Protein AF-A0A290WYE2-F1 (afdb_monomer_lite)

Radius of gyration: 13.01 Å; chains: 1; bounding box: 29×30×34 Å

Sequence (103 aa):
MFPRILYVNEERSLEMNWFGLGALQMRNRQGGLRRAHPIQRALFLRVIQVFESAGQPVHPSNPRCSVLMKDFAELLEQPISSLTWQTMLAADHTEVGRSYAQE

pLDDT: mean 83.39, std 8.99, range [45.66, 91.12]

Organism: NCBI:txid368607

Structure (mmCIF, N/CA/C/O backbone):
data_AF-A0A290WYE2-F1
#
_entry.id   AF-A0A290WYE2-F1
#
loop_
_atom_site.group_PDB
_atom_site.id
_atom_site.type_symbol
_atom_site.label_atom_id
_atom_site.label_alt_id
_atom_site.label_comp_id
_atom_site.label_asym_id
_atom_site.label_entity_id
_atom_site.label_seq_id
_atom_site.pdbx_PDB_ins_code
_atom_site.Cartn_x
_atom_site.Cartn_y
_atom_site.Cartn_z
_atom_site.occupancy
_atom_site.B_iso_or_equiv
_atom_site.auth_seq_id
_atom_site.auth_comp_id
_atom_site.auth_asym_id
_atom_site.auth_atom_id
_atom_site.pdbx_PDB_model_num
ATOM 1 N N . MET A 1 1 ? -6.603 6.769 -21.686 1.00 51.56 1 MET A N 1
ATOM 2 C CA . MET A 1 1 ? -7.051 6.810 -20.276 1.00 51.56 1 MET A CA 1
ATOM 3 C C . MET A 1 1 ? -5.802 6.838 -19.406 1.00 51.56 1 MET A C 1
ATOM 5 O O . MET A 1 1 ? -4.948 5.985 -19.611 1.00 51.56 1 MET A O 1
ATOM 9 N N . PHE A 1 2 ? -5.630 7.864 -18.570 1.00 56.75 2 PHE A N 1
ATOM 10 C CA . PHE A 1 2 ? -4.375 8.138 -17.852 1.00 56.75 2 PHE A CA 1
ATOM 11 C C . PHE A 1 2 ? -4.323 7.407 -16.496 1.00 56.75 2 PHE A C 1
ATOM 13 O O . PHE A 1 2 ? -5.376 7.228 -15.877 1.00 56.75 2 PHE A O 1
ATOM 20 N N . PRO A 1 3 ? -3.141 6.965 -16.026 1.00 66.75 3 PRO A N 1
ATOM 21 C CA . PRO A 1 3 ? -2.997 6.403 -14.686 1.00 66.75 3 PRO A CA 1
ATOM 22 C C . PRO A 1 3 ? -3.344 7.457 -13.628 1.00 66.75 3 PRO A C 1
ATOM 24 O O . PRO A 1 3 ? -2.957 8.620 -13.752 1.00 66.75 3 PRO A O 1
ATOM 27 N N . ARG A 1 4 ? -4.068 7.058 -12.574 1.00 76.31 4 ARG A N 1
ATOM 28 C CA . A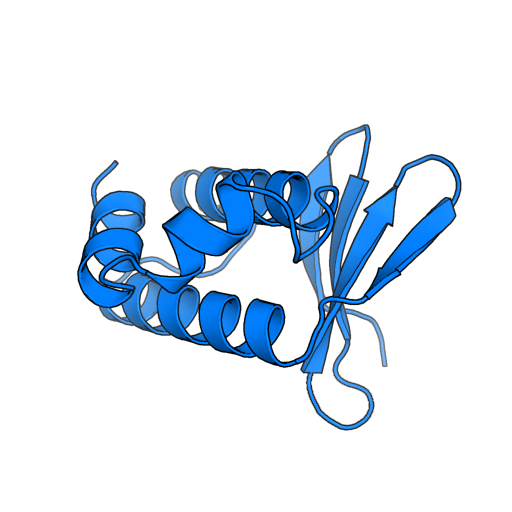RG A 1 4 ? -4.290 7.933 -11.418 1.00 76.31 4 ARG A CA 1
ATOM 29 C C . ARG A 1 4 ? -3.028 7.897 -10.566 1.00 76.31 4 ARG A C 1
ATOM 31 O O . ARG A 1 4 ? -2.693 6.849 -10.016 1.00 76.31 4 ARG A O 1
ATOM 38 N N . ILE A 1 5 ? -2.341 9.029 -10.474 1.00 76.75 5 ILE A N 1
ATOM 39 C CA . ILE A 1 5 ? -1.198 9.194 -9.577 1.00 76.75 5 ILE A CA 1
ATOM 40 C C . ILE A 1 5 ? -1.752 9.270 -8.153 1.00 76.75 5 ILE A C 1
ATOM 42 O O . ILE A 1 5 ? -2.549 10.153 -7.836 1.00 76.75 5 ILE A O 1
ATOM 46 N N . LEU A 1 6 ? -1.375 8.300 -7.325 1.00 79.38 6 LEU A N 1
ATOM 47 C CA . LEU A 1 6 ? -1.735 8.249 -5.909 1.00 79.38 6 LEU A CA 1
ATOM 48 C C . LEU A 1 6 ? -0.695 8.972 -5.054 1.00 79.38 6 LEU A C 1
ATOM 50 O O . LEU A 1 6 ? -1.036 9.566 -4.037 1.00 79.38 6 LEU A O 1
ATOM 54 N N . TYR A 1 7 ? 0.560 8.944 -5.499 1.00 79.69 7 TYR A N 1
ATOM 55 C CA . TYR A 1 7 ? 1.682 9.614 -4.861 1.00 79.69 7 TYR A CA 1
ATOM 56 C C . TYR A 1 7 ? 2.768 9.908 -5.883 1.00 79.69 7 TYR A C 1
ATOM 58 O O . TYR A 1 7 ? 2.978 9.128 -6.811 1.00 79.69 7 TYR A O 1
ATOM 66 N N . VAL A 1 8 ? 3.459 11.026 -5.707 1.00 80.50 8 VAL A N 1
ATOM 67 C CA . VAL A 1 8 ? 4.654 11.366 -6.470 1.00 80.50 8 VAL A CA 1
ATOM 68 C C . VAL A 1 8 ? 5.597 12.160 -5.580 1.00 80.50 8 VAL A C 1
ATOM 70 O O . VAL A 1 8 ? 5.168 13.055 -4.854 1.00 80.50 8 VAL A O 1
ATOM 73 N N . ASN A 1 9 ? 6.877 11.823 -5.636 1.00 79.94 9 ASN A N 1
ATOM 74 C CA . ASN A 1 9 ? 7.956 12.620 -5.074 1.00 79.94 9 ASN A CA 1
ATOM 75 C C . ASN A 1 9 ? 9.082 12.758 -6.115 1.00 79.94 9 ASN A C 1
ATOM 77 O O . ASN A 1 9 ? 8.929 12.368 -7.273 1.00 79.94 9 ASN A O 1
ATOM 81 N N . GLU A 1 10 ? 10.221 13.313 -5.708 1.00 77.81 10 GLU A N 1
ATOM 82 C CA . GLU A 1 10 ? 11.369 13.525 -6.598 1.00 77.81 10 GLU A CA 1
ATOM 83 C C . GLU A 1 10 ? 12.027 12.226 -7.103 1.00 77.81 10 GLU A C 1
ATOM 85 O O . GLU A 1 10 ? 12.846 12.272 -8.024 1.00 77.81 10 GLU A O 1
ATOM 90 N N . GLU A 1 11 ? 11.683 11.078 -6.517 1.00 80.88 11 GLU A N 1
ATOM 91 C CA . GLU A 1 11 ? 12.317 9.779 -6.755 1.00 80.88 11 GLU A CA 1
ATOM 92 C C . GLU A 1 11 ? 11.387 8.760 -7.425 1.00 80.88 11 GLU A C 1
ATOM 94 O O . GLU A 1 11 ? 11.869 7.883 -8.145 1.00 80.88 11 GLU A O 1
ATOM 99 N N . ARG A 1 12 ? 10.070 8.842 -7.205 1.00 84.56 12 ARG A N 1
ATOM 100 C CA . ARG A 1 12 ? 9.093 7.839 -7.647 1.00 84.56 12 ARG A CA 1
ATOM 101 C C . ARG A 1 12 ? 7.661 8.361 -7.706 1.00 84.56 12 ARG A C 1
ATOM 103 O O . ARG A 1 12 ? 7.292 9.315 -7.025 1.00 84.56 12 ARG A O 1
ATOM 110 N N . SER A 1 13 ? 6.829 7.663 -8.471 1.00 83.94 13 SER A N 1
ATOM 111 C CA . SER A 1 13 ? 5.374 7.777 -8.468 1.00 83.94 13 SER A CA 1
ATOM 112 C C . SER A 1 13 ? 4.724 6.432 -8.142 1.00 83.94 13 SER A C 1
ATOM 114 O O . SER A 1 13 ? 5.122 5.388 -8.660 1.00 83.94 13 SER A O 1
ATOM 116 N N . LEU A 1 14 ? 3.700 6.457 -7.289 1.00 85.88 14 LEU A N 1
ATOM 117 C CA . LEU A 1 14 ? 2.758 5.358 -7.116 1.00 85.88 14 LEU A CA 1
ATOM 118 C C . LEU A 1 14 ? 1.531 5.645 -7.973 1.00 85.88 14 LEU A C 1
ATOM 120 O O . LEU A 1 14 ? 0.876 6.681 -7.837 1.00 85.88 14 LEU A O 1
ATOM 124 N N . GLU A 1 15 ? 1.211 4.717 -8.857 1.00 87.19 15 GLU A N 1
ATOM 125 C CA . GLU A 1 15 ? 0.175 4.870 -9.863 1.00 87.19 15 GLU A CA 1
ATOM 126 C C . GLU A 1 15 ? -0.811 3.709 -9.781 1.00 87.19 15 GLU A C 1
ATOM 128 O O . GLU A 1 15 ? -0.437 2.547 -9.604 1.00 87.19 15 GLU A O 1
ATOM 133 N N . MET A 1 16 ? -2.087 4.019 -9.986 1.00 83.19 16 MET A N 1
ATOM 134 C CA . MET A 1 16 ? -3.119 3.019 -10.213 1.00 83.19 16 MET A CA 1
ATOM 135 C C . MET A 1 16 ? -3.666 3.181 -11.630 1.00 83.19 16 MET A C 1
ATOM 137 O O . MET A 1 16 ? -4.314 4.177 -11.966 1.00 83.19 16 MET A O 1
ATOM 141 N N . ASN A 1 17 ? -3.364 2.207 -12.487 1.00 72.75 17 ASN A N 1
ATOM 142 C CA . ASN A 1 17 ? -3.784 2.209 -13.884 1.00 72.75 17 ASN A CA 1
ATOM 143 C C . ASN A 1 17 ? -5.119 1.473 -14.057 1.00 72.75 17 ASN A C 1
ATOM 145 O O . ASN A 1 17 ? -5.226 0.287 -13.752 1.00 72.75 17 ASN A O 1
ATOM 149 N N . TRP A 1 18 ? -6.120 2.162 -14.602 1.00 62.44 18 TRP A N 1
ATOM 150 C CA . TRP A 1 18 ? -7.478 1.648 -14.798 1.00 62.44 18 TRP A CA 1
ATOM 151 C C . TRP A 1 18 ? -7.654 0.725 -16.013 1.00 62.44 18 TRP A C 1
ATOM 153 O O . TRP A 1 18 ? -8.727 0.148 -16.167 1.00 62.44 18 TRP A O 1
ATOM 163 N N . PHE A 1 19 ? -6.636 0.518 -16.858 1.00 51.72 19 PHE A N 1
ATOM 164 C CA . PHE A 1 19 ? -6.746 -0.469 -17.938 1.00 51.72 19 PHE A CA 1
ATOM 165 C C . PHE A 1 19 ? -6.896 -1.893 -17.376 1.00 51.72 19 PHE A C 1
ATOM 167 O O . PHE A 1 19 ? -6.013 -2.431 -16.703 1.00 51.72 19 PHE A O 1
ATOM 174 N N . GLY A 1 20 ? -8.048 -2.501 -17.655 1.00 45.66 20 GLY A N 1
ATOM 175 C CA . GLY A 1 20 ? -8.375 -3.891 -17.353 1.00 45.66 20 GLY A CA 1
ATOM 176 C C . GLY A 1 20 ? -8.952 -4.101 -15.958 1.00 45.66 20 GLY A C 1
ATOM 177 O O . GLY A 1 20 ? -10.059 -4.611 -15.856 1.00 45.66 20 GLY A O 1
ATOM 178 N N . LEU A 1 21 ? -8.229 -3.722 -14.895 1.00 53.53 21 LEU A N 1
ATOM 179 C CA . LEU A 1 21 ? -8.628 -4.049 -13.515 1.00 53.53 21 LEU A CA 1
ATOM 180 C C . LEU A 1 21 ? -8.086 -3.112 -12.415 1.00 53.53 21 LEU A C 1
ATOM 182 O O . LEU A 1 21 ? -8.360 -3.402 -11.261 1.00 53.53 21 LEU A O 1
ATOM 186 N N . GLY A 1 22 ? -7.328 -2.038 -12.682 1.00 66.12 22 GLY A N 1
ATOM 187 C CA . GLY A 1 22 ? -6.748 -1.200 -11.607 1.00 66.12 22 GLY A CA 1
ATOM 188 C C . GLY A 1 22 ? -5.368 -1.683 -11.135 1.00 66.12 22 GLY A C 1
ATOM 189 O O . GLY A 1 22 ? -5.191 -2.015 -9.964 1.00 66.12 22 GLY A O 1
ATOM 190 N N . ALA A 1 23 ? -4.395 -1.803 -12.044 1.00 78.88 23 ALA A N 1
ATOM 191 C CA . ALA A 1 23 ? -3.047 -2.263 -11.714 1.00 78.88 23 ALA A CA 1
ATOM 192 C C . ALA A 1 23 ? -2.303 -1.226 -10.856 1.00 78.88 23 ALA A C 1
ATOM 194 O O . ALA A 1 23 ? -2.075 -0.105 -11.310 1.00 78.88 23 ALA A O 1
ATOM 195 N N . LEU A 1 24 ? -1.913 -1.622 -9.641 1.00 86.62 24 LEU A N 1
ATOM 196 C CA . LEU A 1 24 ? -1.018 -0.847 -8.784 1.00 86.62 24 LEU A CA 1
ATOM 197 C C . LEU A 1 24 ? 0.417 -1.015 -9.286 1.00 86.62 24 LEU A C 1
ATOM 199 O O . LEU A 1 24 ? 0.889 -2.143 -9.470 1.00 86.62 24 LEU A O 1
ATOM 203 N N . GLN A 1 25 ? 1.097 0.094 -9.531 1.00 88.19 25 GLN A N 1
ATOM 204 C CA . GLN A 1 25 ? 2.463 0.104 -10.031 1.00 88.19 25 GLN A CA 1
ATOM 205 C C . GLN A 1 25 ? 3.240 1.270 -9.429 1.00 88.19 25 GLN A C 1
ATOM 207 O O . GLN A 1 25 ? 2.687 2.337 -9.184 1.00 88.19 25 GLN A O 1
ATOM 212 N N . MET A 1 26 ? 4.530 1.059 -9.217 1.00 89.19 26 MET A N 1
ATOM 213 C CA . MET A 1 26 ? 5.472 2.102 -8.846 1.00 89.19 26 MET A CA 1
ATOM 214 C C . MET A 1 26 ? 6.396 2.359 -10.036 1.00 89.19 26 MET A C 1
ATOM 216 O O . MET A 1 26 ? 6.878 1.415 -10.669 1.00 89.19 26 MET A O 1
ATOM 220 N N . ARG A 1 27 ? 6.616 3.629 -10.362 1.00 87.75 27 ARG A N 1
ATOM 221 C CA . ARG A 1 27 ? 7.592 4.066 -11.359 1.00 87.75 27 ARG A CA 1
ATOM 222 C C . ARG A 1 27 ? 8.659 4.888 -10.655 1.00 87.75 27 ARG A C 1
ATOM 224 O O . ARG A 1 27 ? 8.331 5.854 -9.980 1.00 87.75 27 ARG A O 1
ATOM 231 N N . ASN A 1 28 ? 9.924 4.533 -10.829 1.00 86.38 28 ASN A N 1
ATOM 232 C CA . ASN A 1 28 ? 11.031 5.319 -10.290 1.00 86.38 28 ASN A CA 1
ATOM 233 C C . ASN A 1 28 ? 11.469 6.422 -11.277 1.00 86.38 28 ASN A C 1
ATOM 235 O O . ASN A 1 28 ? 11.119 6.407 -12.461 1.00 86.38 28 ASN A O 1
ATOM 239 N N . ARG A 1 29 ? 12.283 7.369 -10.804 1.00 81.81 29 ARG A N 1
ATOM 240 C CA . ARG A 1 29 ? 12.825 8.494 -11.588 1.00 81.81 29 ARG A CA 1
ATOM 241 C C . ARG A 1 29 ? 13.673 8.042 -12.780 1.00 81.81 29 ARG A C 1
ATOM 243 O O . ARG A 1 29 ? 13.769 8.754 -13.772 1.00 81.81 29 ARG A O 1
ATOM 250 N N . GLN A 1 30 ? 14.263 6.851 -12.700 1.00 83.56 30 GLN A N 1
ATOM 251 C CA . GLN A 1 30 ? 15.056 6.246 -13.774 1.00 83.56 30 GLN A CA 1
ATOM 252 C C . GLN A 1 30 ? 14.181 5.587 -14.861 1.00 83.56 30 GLN A C 1
ATOM 254 O O . GLN A 1 30 ? 14.706 5.018 -15.813 1.00 83.56 30 GLN A O 1
ATOM 259 N N . GLY A 1 31 ? 12.849 5.649 -14.736 1.00 78.50 31 GLY A N 1
ATOM 260 C CA . GLY A 1 31 ? 11.904 5.056 -15.685 1.00 78.50 31 GLY A CA 1
ATOM 261 C C . GLY A 1 31 ? 11.635 3.564 -15.464 1.00 78.50 31 GLY A C 1
ATOM 262 O O . GLY A 1 31 ? 10.848 2.973 -16.203 1.00 78.50 31 GLY A O 1
ATOM 263 N N . GLY A 1 32 ? 12.234 2.961 -14.437 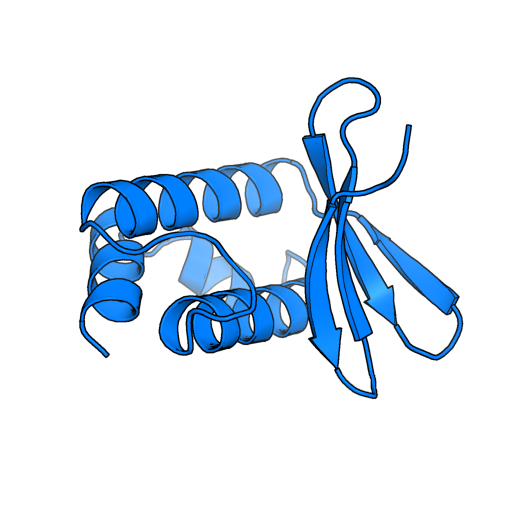1.00 84.69 32 GLY A N 1
ATOM 264 C CA . GLY A 1 32 ? 11.953 1.601 -14.000 1.00 84.69 32 GLY A CA 1
ATOM 265 C C . GLY A 1 32 ? 10.516 1.476 -13.506 1.00 84.69 32 GLY A C 1
ATOM 266 O O . GLY A 1 32 ? 10.082 2.223 -12.629 1.00 84.69 32 GLY A O 1
ATOM 267 N N . LEU A 1 33 ? 9.780 0.526 -14.080 1.00 86.00 33 LEU A N 1
ATOM 268 C CA . LEU A 1 33 ? 8.391 0.249 -13.738 1.00 86.00 33 LEU A CA 1
ATOM 269 C C . LEU A 1 33 ? 8.3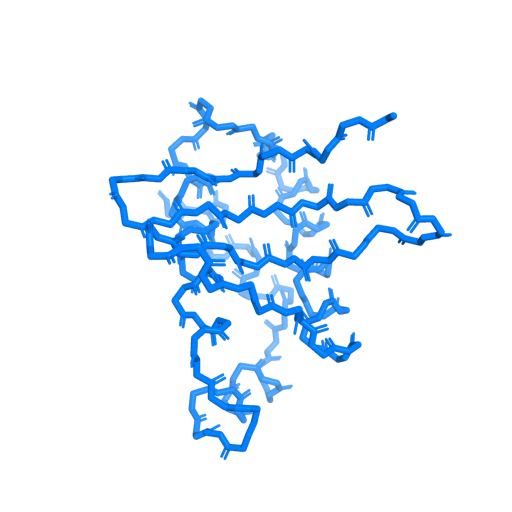03 -1.068 -12.976 1.00 86.00 33 LEU A C 1
ATOM 271 O O . LEU A 1 33 ? 8.710 -2.116 -13.479 1.00 86.00 33 LEU A O 1
ATOM 275 N N . ARG A 1 34 ? 7.704 -1.026 -11.790 1.00 86.69 34 ARG A N 1
ATOM 276 C CA . ARG A 1 34 ? 7.423 -2.210 -10.991 1.00 86.69 34 ARG A CA 1
ATOM 277 C C . ARG A 1 34 ? 5.936 -2.350 -10.755 1.00 86.69 34 ARG A C 1
ATOM 279 O O . ARG A 1 34 ? 5.306 -1.528 -10.096 1.00 86.69 34 ARG A O 1
ATOM 286 N N . ARG A 1 35 ? 5.375 -3.430 -11.282 1.00 87.38 35 ARG A N 1
ATOM 287 C CA . ARG A 1 35 ? 3.976 -3.780 -11.065 1.00 87.38 35 ARG A CA 1
ATOM 288 C C . ARG A 1 35 ? 3.838 -4.553 -9.759 1.00 87.38 35 ARG A C 1
ATOM 290 O O . ARG A 1 35 ? 4.605 -5.482 -9.514 1.00 87.38 35 ARG A O 1
ATOM 297 N N . ALA A 1 36 ? 2.846 -4.193 -8.953 1.00 87.56 36 ALA A N 1
ATOM 298 C CA . ALA A 1 36 ? 2.509 -4.948 -7.757 1.00 87.56 36 ALA A CA 1
ATOM 299 C C . ALA A 1 36 ? 2.046 -6.363 -8.130 1.00 87.56 36 ALA A C 1
ATOM 301 O O . ALA A 1 36 ? 1.249 -6.553 -9.058 1.00 87.56 36 ALA A O 1
ATOM 302 N N . HIS A 1 37 ? 2.508 -7.355 -7.373 1.00 87.94 37 HIS A N 1
ATOM 303 C CA . HIS A 1 37 ? 1.962 -8.706 -7.417 1.00 87.94 37 HIS A CA 1
ATOM 304 C C . HIS A 1 37 ? 0.470 -8.681 -7.018 1.00 87.94 37 HIS A C 1
ATOM 306 O O . HIS A 1 37 ? 0.086 -7.846 -6.192 1.00 87.94 37 HIS A O 1
ATOM 312 N N . PRO A 1 38 ? -0.391 -9.589 -7.526 1.00 87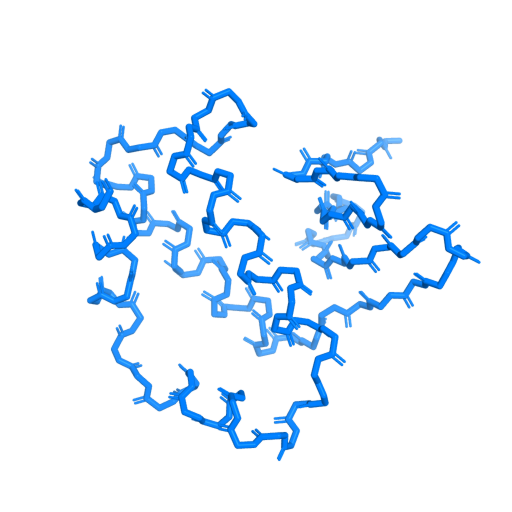.44 38 PRO A N 1
ATOM 313 C CA . PRO A 1 38 ? -1.815 -9.608 -7.177 1.00 87.44 38 PRO A CA 1
ATOM 314 C C . PRO A 1 38 ? -2.103 -9.560 -5.670 1.00 87.44 38 PRO A C 1
ATOM 316 O O . PRO A 1 38 ? -2.987 -8.825 -5.241 1.00 87.44 38 PRO A O 1
ATOM 319 N N . ILE A 1 39 ? -1.310 -10.275 -4.867 1.00 86.94 39 ILE A N 1
ATOM 320 C CA . ILE A 1 39 ? -1.438 -10.284 -3.400 1.00 86.94 39 ILE A CA 1
ATOM 321 C C . ILE A 1 39 ? -1.099 -8.908 -2.795 1.00 86.94 39 ILE A C 1
ATOM 323 O O . ILE A 1 39 ? -1.856 -8.399 -1.975 1.00 86.94 39 ILE A O 1
ATOM 327 N N . GLN A 1 40 ? -0.011 -8.268 -3.237 1.00 87.69 40 GLN A N 1
ATOM 328 C CA . GLN A 1 40 ? 0.391 -6.933 -2.764 1.00 87.69 40 GLN A CA 1
ATOM 329 C C . GLN A 1 40 ? -0.680 -5.887 -3.094 1.00 87.69 40 GLN A C 1
ATOM 331 O O . GLN A 1 40 ? -1.010 -5.032 -2.277 1.00 87.69 40 GLN A O 1
ATOM 336 N N . ARG A 1 41 ? -1.273 -5.994 -4.288 1.00 87.56 41 ARG A N 1
ATOM 337 C CA . ARG A 1 41 ? -2.388 -5.147 -4.713 1.00 87.56 41 ARG A CA 1
ATOM 338 C C . ARG A 1 41 ? -3.634 -5.362 -3.849 1.00 87.56 41 ARG A C 1
ATOM 340 O O . ARG A 1 41 ? -4.268 -4.385 -3.470 1.00 87.56 41 ARG A O 1
ATOM 347 N N . ALA A 1 42 ? -4.007 -6.611 -3.572 1.00 87.25 42 ALA A N 1
ATOM 348 C CA . ALA A 1 42 ? -5.174 -6.916 -2.744 1.00 87.25 42 ALA A CA 1
ATOM 349 C C . ALA A 1 42 ? -5.020 -6.336 -1.331 1.00 87.25 42 ALA A C 1
ATOM 351 O O . ALA A 1 42 ? -5.948 -5.708 -0.824 1.00 87.25 42 ALA A O 1
ATOM 352 N N . LEU A 1 43 ? -3.824 -6.470 -0.750 1.00 88.69 43 LEU A N 1
ATOM 353 C CA . LEU A 1 43 ? -3.492 -5.874 0.540 1.00 88.69 43 LEU A CA 1
ATOM 354 C C . LEU A 1 43 ? -3.613 -4.347 0.497 1.00 88.69 43 LEU A C 1
ATOM 356 O O . LEU A 1 43 ? -4.299 -3.765 1.332 1.00 88.69 43 LEU A O 1
ATOM 360 N N . PHE A 1 44 ? -3.015 -3.701 -0.507 1.00 89.19 44 PHE A N 1
ATOM 361 C CA . PHE A 1 44 ? -3.118 -2.252 -0.687 1.00 89.19 44 PHE A CA 1
ATOM 362 C C . PHE A 1 44 ? -4.574 -1.775 -0.738 1.00 89.19 44 PHE A C 1
ATOM 364 O O . PHE A 1 44 ? -4.959 -0.876 0.004 1.00 89.19 44 PHE A O 1
ATOM 371 N N . LEU A 1 45 ? -5.405 -2.411 -1.570 1.00 88.25 45 LEU A N 1
ATOM 372 C CA . LEU A 1 45 ? -6.820 -2.054 -1.696 1.00 88.25 45 LEU A CA 1
ATOM 373 C C . LEU A 1 45 ? -7.579 -2.240 -0.379 1.00 88.25 45 LEU A C 1
ATOM 375 O O . LEU A 1 45 ? -8.451 -1.434 -0.066 1.00 88.25 45 LEU A O 1
ATOM 379 N N . ARG A 1 46 ? -7.237 -3.268 0.406 1.00 89.81 46 ARG A N 1
ATOM 380 C CA . ARG A 1 46 ? -7.852 -3.505 1.714 1.00 89.81 46 ARG A CA 1
ATOM 381 C C . ARG A 1 46 ? -7.509 -2.401 2.709 1.00 89.81 46 ARG A C 1
ATOM 383 O O . ARG A 1 46 ? -8.414 -1.879 3.355 1.00 89.81 46 ARG A O 1
ATOM 390 N N . VAL A 1 47 ? -6.232 -2.037 2.811 1.00 90.19 47 VAL A N 1
ATOM 391 C CA . VAL A 1 47 ? -5.781 -0.967 3.713 1.00 90.19 47 VAL A CA 1
ATOM 392 C C . VAL A 1 47 ? -6.407 0.371 3.305 1.00 90.19 47 VAL A C 1
ATOM 394 O O . VAL A 1 47 ? -6.942 1.080 4.154 1.00 90.19 47 VAL A O 1
ATOM 397 N N . ILE A 1 48 ? -6.439 0.672 2.003 1.00 89.69 48 ILE A N 1
ATOM 398 C CA . ILE A 1 48 ? -7.080 1.872 1.447 1.00 89.69 48 ILE A CA 1
ATOM 399 C C . ILE A 1 48 ? -8.571 1.930 1.772 1.00 89.69 48 ILE A C 1
ATOM 401 O O . ILE A 1 48 ? -9.060 2.965 2.211 1.00 89.69 48 ILE A O 1
ATOM 405 N N . GLN A 1 49 ? -9.291 0.820 1.604 1.00 88.50 49 GLN A N 1
ATOM 406 C CA . GLN A 1 49 ? -10.717 0.760 1.910 1.00 88.50 49 GLN A CA 1
ATOM 407 C C . GLN A 1 49 ? -10.987 1.084 3.385 1.00 88.50 49 GLN A C 1
ATOM 409 O O . GLN A 1 49 ? -11.940 1.794 3.703 1.00 88.50 49 GLN A O 1
ATOM 414 N N . VAL A 1 50 ? -10.150 0.571 4.292 1.00 91.12 50 VAL A N 1
ATOM 415 C CA . VAL A 1 50 ? -10.268 0.854 5.727 1.00 91.12 50 VAL A CA 1
ATOM 416 C C . VAL A 1 50 ? -9.951 2.323 6.014 1.00 91.12 50 VAL A C 1
ATOM 418 O O . VAL A 1 50 ? -10.720 2.977 6.716 1.00 91.12 50 VAL A O 1
ATOM 421 N N . PHE A 1 51 ? -8.886 2.857 5.420 1.00 89.38 51 PHE A N 1
ATOM 422 C CA . PHE A 1 51 ? -8.509 4.266 5.520 1.00 89.38 51 PHE A CA 1
ATOM 423 C C . PHE A 1 51 ? -9.641 5.206 5.060 1.00 89.38 51 PHE A C 1
ATOM 425 O O . PHE A 1 51 ? -10.033 6.111 5.797 1.00 89.38 51 PHE A O 1
ATOM 432 N N . GLU A 1 52 ? -10.254 4.938 3.901 1.00 89.06 52 GLU A N 1
ATOM 433 C CA . GLU A 1 52 ? -11.413 5.696 3.404 1.00 89.06 52 GLU A CA 1
ATOM 434 C C . GLU A 1 52 ? -12.632 5.559 4.321 1.00 89.06 52 GLU A C 1
ATOM 436 O O . GLU A 1 52 ? -13.303 6.550 4.612 1.00 89.06 52 GLU A O 1
ATOM 441 N N . SER A 1 53 ? -12.901 4.352 4.834 1.00 89.62 53 SER A N 1
ATOM 442 C CA . SER A 1 53 ? -14.015 4.115 5.764 1.00 89.62 53 SER A CA 1
ATOM 443 C C . SER A 1 53 ? -13.859 4.850 7.100 1.00 89.62 53 SER A C 1
ATOM 445 O O . SER A 1 53 ? -14.856 5.155 7.750 1.00 89.62 53 SER A O 1
ATOM 447 N N . ALA A 1 54 ? -12.624 5.186 7.483 1.00 90.06 54 ALA A N 1
ATOM 448 C CA . ALA A 1 54 ? -12.317 6.021 8.640 1.00 90.06 54 ALA A CA 1
ATOM 449 C C . ALA A 1 54 ? -12.490 7.532 8.360 1.00 90.06 54 ALA A C 1
ATOM 451 O O . ALA A 1 54 ? -12.129 8.361 9.194 1.00 90.06 54 ALA A O 1
ATOM 452 N N . GLY A 1 55 ? -13.034 7.904 7.194 1.00 88.81 55 GLY A N 1
ATOM 453 C CA . GLY A 1 55 ? -13.306 9.287 6.801 1.00 88.81 55 GLY A CA 1
ATOM 454 C C . GLY A 1 55 ? -12.104 10.021 6.205 1.00 88.81 55 GLY A C 1
ATOM 455 O O . GLY A 1 55 ? -12.175 11.233 6.005 1.00 88.81 55 GLY A O 1
ATOM 456 N N . GLN A 1 56 ? -11.005 9.319 5.915 1.00 89.50 56 GLN A N 1
ATOM 457 C CA . GLN A 1 56 ? -9.812 9.921 5.331 1.00 89.50 56 GLN A CA 1
ATOM 458 C C . GLN A 1 56 ? -9.855 9.839 3.799 1.00 89.50 56 GLN A C 1
ATOM 460 O O . GLN A 1 56 ? -9.819 8.742 3.240 1.00 89.50 56 GLN A O 1
ATOM 465 N N . PRO A 1 57 ? -9.906 10.970 3.073 1.00 85.38 57 PRO A N 1
ATOM 466 C CA . PRO A 1 57 ? -9.960 10.937 1.619 1.00 85.38 57 PRO A CA 1
ATOM 467 C C . PRO A 1 57 ? -8.627 10.462 1.031 1.00 85.38 57 PRO A C 1
ATOM 469 O O . PRO A 1 57 ? -7.559 10.951 1.416 1.00 85.38 57 PRO A O 1
ATOM 472 N N . VAL A 1 58 ? -8.692 9.564 0.044 1.00 81.69 58 VAL A N 1
ATOM 473 C CA . VAL A 1 58 ? -7.529 9.138 -0.748 1.00 81.69 58 VAL A CA 1
ATOM 474 C C . VAL A 1 58 ? -7.232 10.194 -1.806 1.00 81.69 58 VAL A C 1
ATOM 476 O O . VAL A 1 58 ? -7.692 10.144 -2.955 1.00 81.69 58 VAL A O 1
ATOM 479 N N . HIS A 1 59 ? -6.486 11.207 -1.383 1.00 80.06 59 HIS A N 1
ATOM 480 C CA . HIS A 1 59 ? -6.106 12.336 -2.214 1.00 80.06 59 HIS A CA 1
ATOM 481 C C . HIS A 1 59 ? -4.689 12.813 -1.859 1.00 80.06 59 HIS A C 1
ATOM 483 O O . HIS A 1 59 ? -4.361 12.850 -0.673 1.00 80.06 59 HIS A O 1
ATOM 489 N N . PRO A 1 60 ? -3.867 13.245 -2.836 1.00 73.50 60 PRO A N 1
ATOM 490 C CA . PRO A 1 60 ? -2.510 13.734 -2.568 1.00 73.50 60 PRO A CA 1
ATOM 491 C C . PRO A 1 60 ? -2.437 14.905 -1.578 1.00 73.50 60 PRO A C 1
ATOM 493 O O . PRO A 1 60 ? -1.435 15.079 -0.899 1.00 73.50 60 PRO A O 1
ATOM 496 N N . SER A 1 61 ? -3.501 15.708 -1.466 1.00 81.44 61 SER A N 1
ATOM 497 C CA . SER A 1 61 ? -3.566 16.808 -0.491 1.00 81.44 61 SER A CA 1
ATOM 498 C C . SER A 1 61 ? -3.811 16.351 0.950 1.00 81.44 61 SER A C 1
ATOM 500 O O . SER A 1 61 ? -3.712 17.169 1.859 1.00 81.44 61 SER A O 1
ATOM 502 N N . ASN A 1 62 ? -4.180 15.085 1.174 1.00 84.25 62 ASN A N 1
ATOM 503 C CA . ASN A 1 62 ? -4.307 14.532 2.514 1.00 84.25 62 ASN A CA 1
ATOM 504 C C . ASN A 1 62 ? -2.907 14.094 2.995 1.00 84.25 62 ASN A C 1
ATOM 506 O O . ASN A 1 62 ? -2.334 13.164 2.412 1.00 84.25 62 ASN A O 1
ATOM 510 N N . PRO A 1 63 ? -2.342 14.721 4.044 1.00 85.81 63 PRO A N 1
ATOM 511 C CA . PRO A 1 63 ? -1.006 14.381 4.532 1.00 85.81 63 PRO A CA 1
ATOM 512 C C . PRO A 1 63 ? -0.916 12.923 4.999 1.00 85.81 63 PRO A C 1
ATOM 514 O O . PRO A 1 63 ? 0.079 12.259 4.721 1.00 85.81 63 PRO A O 1
ATOM 517 N N . ARG A 1 64 ? -1.987 12.382 5.593 1.00 87.56 64 ARG A N 1
ATOM 518 C CA . ARG A 1 64 ? -2.058 10.976 6.027 1.00 87.56 64 ARG A CA 1
ATOM 519 C C . ARG A 1 64 ? -2.034 10.018 4.848 1.00 87.56 64 ARG A C 1
ATOM 521 O O . ARG A 1 64 ? -1.307 9.029 4.841 1.00 87.56 64 ARG A O 1
ATOM 528 N N . CYS A 1 65 ? -2.772 10.367 3.795 1.00 85.81 65 CYS A N 1
ATOM 529 C CA . CYS A 1 65 ? -2.738 9.619 2.544 1.00 85.81 65 CYS A CA 1
ATOM 530 C C . CYS A 1 65 ? -1.330 9.651 1.935 1.00 85.81 65 CYS A C 1
ATOM 532 O O . CYS A 1 65 ? -0.883 8.650 1.391 1.00 85.81 65 CYS A O 1
ATOM 534 N N . SER A 1 66 ? -0.607 10.767 2.036 1.00 85.12 66 SER A N 1
ATOM 535 C CA . SER A 1 66 ? 0.760 10.859 1.512 1.00 85.12 66 SER A CA 1
ATOM 536 C C . SER A 1 66 ? 1.735 9.932 2.243 1.00 85.12 66 SER A C 1
ATOM 538 O O . SER A 1 66 ? 2.561 9.306 1.581 1.00 85.12 66 SER A O 1
ATOM 540 N N . VAL A 1 67 ? 1.615 9.798 3.570 1.00 88.00 67 VAL A N 1
ATOM 541 C CA . VAL A 1 67 ? 2.407 8.842 4.369 1.00 88.00 67 VAL A CA 1
ATOM 542 C C . VAL A 1 67 ? 2.087 7.407 3.958 1.00 88.00 67 VAL A C 1
ATOM 544 O O . VAL A 1 67 ? 2.981 6.690 3.516 1.00 88.00 67 VAL A O 1
ATOM 547 N N . LEU A 1 68 ? 0.804 7.031 3.972 1.00 88.31 68 LEU A N 1
ATOM 548 C CA . LEU A 1 68 ? 0.335 5.715 3.528 1.00 88.31 68 LEU A CA 1
ATOM 549 C C . LEU A 1 68 ? 0.899 5.348 2.143 1.00 88.31 68 LEU A C 1
ATOM 551 O O . LEU A 1 68 ? 1.443 4.264 1.936 1.00 88.31 68 LEU A O 1
ATOM 555 N N . MET A 1 69 ? 0.773 6.251 1.169 1.00 88.75 69 MET A N 1
ATOM 556 C CA . MET A 1 69 ? 1.206 5.978 -0.201 1.00 88.75 69 MET A CA 1
ATOM 557 C C . MET A 1 69 ? 2.728 5.920 -0.344 1.00 88.75 69 MET A C 1
ATOM 559 O O . MET A 1 69 ? 3.222 5.147 -1.168 1.00 88.75 69 MET A O 1
ATOM 563 N N . LYS A 1 70 ? 3.470 6.712 0.440 1.00 88.06 70 LYS A N 1
ATOM 564 C CA . LYS A 1 70 ? 4.933 6.650 0.491 1.00 88.06 70 LYS A CA 1
ATOM 565 C C . LYS A 1 70 ? 5.388 5.280 0.988 1.00 88.06 70 LYS A C 1
ATOM 567 O O . LYS A 1 70 ? 6.191 4.643 0.308 1.00 88.06 70 LYS A O 1
ATOM 572 N N . ASP A 1 71 ? 4.830 4.810 2.099 1.00 88.69 71 ASP A N 1
ATOM 573 C CA . ASP A 1 71 ? 5.190 3.522 2.694 1.00 88.69 71 ASP A CA 1
ATOM 574 C C . ASP A 1 71 ? 4.895 2.370 1.731 1.00 88.69 71 ASP A C 1
ATOM 576 O O . ASP A 1 71 ? 5.724 1.487 1.520 1.00 88.69 71 ASP A O 1
ATOM 580 N N . PHE A 1 72 ? 3.746 2.404 1.051 1.00 88.19 72 PHE A N 1
ATOM 581 C CA . PHE A 1 72 ? 3.438 1.407 0.026 1.00 88.19 72 PHE A CA 1
ATOM 582 C C . PHE A 1 72 ? 4.372 1.468 -1.184 1.00 88.19 72 PHE A C 1
ATOM 584 O O . PHE A 1 72 ? 4.698 0.421 -1.749 1.00 88.19 72 PHE A O 1
ATOM 591 N N . ALA A 1 73 ? 4.812 2.659 -1.595 1.00 87.94 73 ALA A N 1
ATOM 592 C CA . ALA A 1 73 ? 5.787 2.793 -2.671 1.00 87.94 73 ALA A CA 1
ATOM 593 C C . ALA A 1 73 ? 7.140 2.168 -2.280 1.00 87.94 73 ALA A C 1
ATOM 595 O O . ALA A 1 73 ? 7.716 1.437 -3.084 1.00 87.94 73 ALA A O 1
ATOM 596 N N . GLU A 1 74 ? 7.593 2.375 -1.040 1.00 87.44 74 GLU A N 1
ATOM 597 C CA . GLU A 1 74 ? 8.808 1.757 -0.483 1.00 87.44 74 GLU A CA 1
ATOM 598 C C . GLU A 1 74 ? 8.674 0.238 -0.361 1.00 87.44 74 GLU A C 1
ATOM 600 O O . GLU A 1 74 ? 9.559 -0.512 -0.780 1.00 87.44 74 GLU A O 1
ATOM 605 N N . LEU A 1 75 ? 7.535 -0.243 0.142 1.00 86.94 75 LEU A N 1
ATOM 606 C CA . LEU A 1 75 ? 7.248 -1.672 0.222 1.00 86.94 75 LEU A CA 1
ATOM 607 C C . LEU A 1 75 ? 7.302 -2.321 -1.160 1.00 86.94 75 LEU A C 1
ATOM 609 O O . LEU A 1 75 ? 7.879 -3.397 -1.315 1.00 86.94 75 LEU A O 1
ATOM 613 N N . LEU A 1 76 ? 6.749 -1.681 -2.192 1.00 87.25 76 LEU A N 1
ATOM 614 C CA . LEU A 1 76 ? 6.770 -2.229 -3.548 1.00 87.25 76 LEU A CA 1
ATOM 615 C C . LEU A 1 76 ? 8.180 -2.373 -4.130 1.00 87.25 76 LEU A C 1
ATOM 617 O O . LEU A 1 76 ? 8.367 -3.231 -4.991 1.00 87.25 76 LEU A O 1
ATOM 621 N N . GLU A 1 77 ? 9.176 -1.618 -3.666 1.00 84.75 77 GLU A N 1
ATOM 622 C CA . GLU A 1 77 ? 10.581 -1.804 -4.060 1.00 84.75 77 GLU A CA 1
ATOM 623 C C . GLU A 1 77 ? 11.177 -3.106 -3.499 1.00 84.75 77 GLU A C 1
ATOM 625 O O . GLU A 1 77 ? 12.084 -3.694 -4.098 1.00 84.75 77 GLU A O 1
ATOM 630 N N . GLN A 1 78 ? 10.618 -3.633 -2.411 1.00 85.00 78 GLN A N 1
ATOM 631 C CA . GLN A 1 78 ? 11.071 -4.875 -1.793 1.00 85.00 78 GLN A CA 1
ATOM 632 C C . GLN A 1 78 ? 10.531 -6.110 -2.537 1.00 85.00 78 GLN A C 1
ATOM 634 O O . GLN A 1 78 ? 9.369 -6.127 -2.967 1.00 85.00 78 GLN A O 1
ATOM 639 N N . PRO A 1 79 ? 11.343 -7.170 -2.744 1.00 84.50 79 PRO A N 1
ATOM 640 C CA . PRO A 1 79 ? 10.856 -8.434 -3.301 1.00 84.50 79 PRO A CA 1
ATOM 641 C C . PRO A 1 79 ? 9.764 -9.019 -2.403 1.00 84.50 79 PRO A C 1
ATOM 643 O O . PRO A 1 79 ? 9.823 -8.873 -1.189 1.00 84.50 79 PRO A O 1
ATOM 646 N N . ILE A 1 80 ? 8.773 -9.703 -2.979 1.00 82.88 80 ILE A N 1
ATOM 647 C CA . ILE A 1 80 ? 7.656 -10.268 -2.196 1.00 82.88 80 ILE A CA 1
ATOM 648 C C . ILE A 1 80 ? 8.116 -11.315 -1.169 1.00 82.88 80 ILE A C 1
ATOM 650 O O . ILE A 1 80 ? 7.442 -11.552 -0.175 1.00 82.88 80 ILE A O 1
ATOM 654 N N . SER A 1 81 ? 9.278 -11.927 -1.406 1.00 84.25 81 SER A N 1
ATOM 655 C CA . SER A 1 81 ? 9.937 -12.848 -0.484 1.00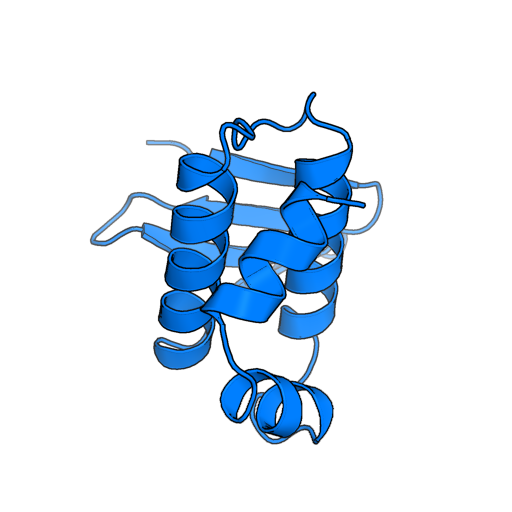 84.25 81 SER A CA 1
ATOM 656 C C . SER A 1 81 ? 10.661 -12.154 0.673 1.00 84.25 81 SER A C 1
ATOM 658 O O . SER A 1 81 ? 11.196 -12.851 1.531 1.00 84.25 81 SER A O 1
ATOM 660 N N . SER A 1 82 ? 10.723 -10.817 0.709 1.00 88.25 82 SER A N 1
ATOM 661 C CA . SER A 1 82 ? 11.365 -10.095 1.806 1.00 88.25 82 SER A CA 1
ATOM 662 C C . SER A 1 82 ? 10.600 -10.290 3.112 1.00 88.25 82 SER A C 1
ATOM 664 O O . SER A 1 82 ? 9.370 -10.392 3.124 1.00 88.25 82 SER A O 1
ATOM 666 N N . LEU A 1 83 ? 11.334 -10.274 4.228 1.00 85.69 83 LEU A N 1
ATOM 667 C CA . LEU A 1 83 ? 10.739 -10.321 5.563 1.00 85.69 83 LEU A CA 1
ATOM 668 C C . LEU A 1 83 ? 9.705 -9.200 5.748 1.00 85.69 83 LEU A C 1
ATOM 670 O O . LEU A 1 83 ? 8.642 -9.439 6.301 1.00 85.69 83 LEU A O 1
ATOM 674 N N . THR A 1 84 ? 9.967 -8.005 5.210 1.00 86.12 84 THR A N 1
ATOM 675 C CA . THR A 1 84 ? 9.046 -6.862 5.276 1.00 86.12 84 THR A CA 1
ATOM 676 C C . THR A 1 84 ? 7.675 -7.183 4.678 1.00 86.12 84 THR A C 1
ATOM 678 O O . THR A 1 84 ? 6.650 -6.895 5.296 1.00 86.12 84 THR A O 1
ATOM 681 N N . TRP A 1 85 ? 7.633 -7.824 3.504 1.00 87.38 85 TRP A N 1
ATOM 682 C CA . TRP A 1 85 ? 6.364 -8.246 2.910 1.00 87.38 85 TRP A CA 1
ATOM 683 C C . TRP A 1 85 ? 5.722 -9.389 3.681 1.00 87.38 85 TRP A C 1
ATOM 685 O O . TRP A 1 85 ? 4.513 -9.362 3.879 1.00 87.38 85 TRP A O 1
ATOM 695 N N . GLN A 1 86 ? 6.501 -10.367 4.143 1.00 86.06 86 GLN A N 1
ATOM 696 C CA . GLN A 1 86 ? 5.971 -11.471 4.946 1.00 86.06 86 GLN A CA 1
ATOM 697 C C . GLN A 1 86 ? 5.293 -10.965 6.225 1.00 86.06 86 GLN A C 1
ATOM 699 O O . GLN A 1 86 ? 4.181 -11.390 6.529 1.00 86.06 86 GLN A O 1
ATOM 704 N N . THR A 1 87 ? 5.907 -10.000 6.915 1.00 84.56 87 THR A N 1
ATOM 705 C CA . THR A 1 87 ? 5.327 -9.345 8.094 1.00 84.56 87 THR A CA 1
ATOM 706 C C . THR A 1 87 ? 4.022 -8.631 7.752 1.00 84.56 87 THR A C 1
ATOM 708 O O . THR A 1 87 ? 3.012 -8.855 8.411 1.00 84.56 87 THR A O 1
ATOM 711 N N . MET A 1 88 ? 4.008 -7.816 6.693 1.00 86.50 88 MET A N 1
ATOM 712 C CA . MET A 1 88 ? 2.808 -7.081 6.274 1.00 86.50 88 MET A CA 1
ATOM 713 C C . MET A 1 88 ? 1.665 -8.025 5.862 1.00 86.50 88 MET A C 1
ATOM 715 O O . MET A 1 88 ? 0.500 -7.776 6.161 1.00 86.50 88 MET A O 1
ATOM 719 N N . LEU A 1 89 ? 1.988 -9.152 5.221 1.00 86.38 89 LEU A N 1
ATOM 720 C CA . LEU A 1 89 ? 1.009 -10.174 4.847 1.00 86.38 89 LEU A CA 1
ATOM 721 C C . LEU A 1 89 ? 0.425 -10.917 6.056 1.00 86.38 89 LEU A C 1
ATOM 723 O O . LEU A 1 89 ? -0.719 -11.356 5.978 1.00 86.38 89 LEU A O 1
ATOM 727 N N . ALA A 1 90 ? 1.180 -11.040 7.148 1.00 85.19 90 ALA A N 1
ATOM 728 C CA . ALA A 1 90 ? 0.741 -11.688 8.383 1.00 85.19 90 ALA A CA 1
ATOM 729 C C . ALA A 1 90 ? -0.016 -10.751 9.349 1.00 85.19 90 ALA A C 1
ATOM 731 O O . ALA A 1 90 ? -0.644 -11.236 10.288 1.00 85.19 90 ALA A O 1
ATOM 732 N N . ALA A 1 91 ? 0.052 -9.432 9.145 1.00 86.88 91 ALA A N 1
ATOM 733 C CA . AL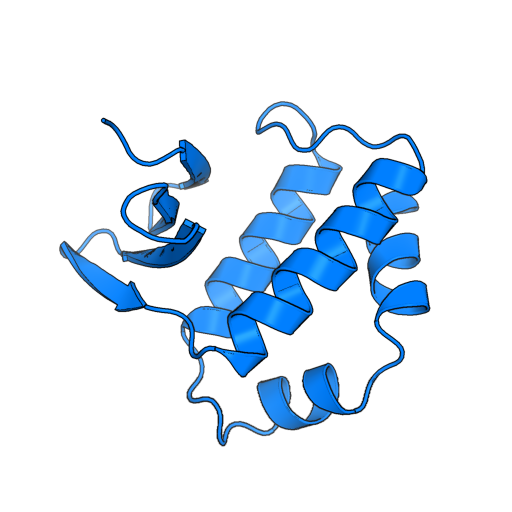A A 1 91 ? -0.573 -8.430 10.011 1.00 86.88 91 ALA A CA 1
ATOM 734 C C . ALA A 1 91 ? -2.106 -8.344 9.847 1.00 86.88 91 ALA A C 1
ATOM 736 O O . ALA A 1 91 ? -2.654 -8.723 8.811 1.00 86.88 91 ALA A O 1
ATOM 737 N N . ASP A 1 92 ? -2.802 -7.766 10.837 1.00 90.81 92 ASP A N 1
ATOM 738 C CA . ASP A 1 92 ? -4.214 -7.385 10.693 1.00 90.81 92 ASP A CA 1
ATOM 739 C C . ASP A 1 92 ? -4.330 -6.110 9.844 1.00 90.81 92 ASP A C 1
ATOM 741 O O . ASP A 1 92 ? -4.064 -4.993 10.288 1.00 90.81 92 ASP A O 1
ATOM 745 N N . HIS A 1 93 ? -4.767 -6.264 8.594 1.00 90.06 93 HIS A N 1
ATOM 746 C CA . HIS A 1 93 ? -4.870 -5.148 7.646 1.00 90.06 93 HIS A CA 1
ATOM 747 C C . HIS A 1 93 ? -5.922 -4.106 8.044 1.00 90.06 93 HIS A C 1
ATOM 749 O O . HIS A 1 93 ? -5.862 -2.968 7.576 1.00 90.06 93 HIS A O 1
ATOM 755 N N . THR A 1 94 ? -6.888 -4.475 8.890 1.00 88.38 94 THR A N 1
ATOM 756 C CA . THR A 1 94 ? -7.881 -3.540 9.430 1.00 88.38 94 THR A CA 1
ATOM 757 C C . THR A 1 94 ? -7.254 -2.647 10.487 1.00 88.38 94 THR A C 1
ATOM 759 O O . THR A 1 94 ? -7.497 -1.442 10.485 1.00 88.38 94 THR A O 1
ATOM 762 N N . GLU A 1 95 ? -6.435 -3.218 11.369 1.00 89.56 95 GLU A N 1
ATOM 763 C CA . GLU A 1 95 ? -5.672 -2.445 12.346 1.00 89.56 95 GLU A CA 1
ATOM 764 C C . GLU A 1 95 ? -4.692 -1.511 11.635 1.00 89.56 95 GLU A C 1
ATOM 766 O O . GLU A 1 95 ? -4.743 -0.304 11.849 1.00 89.56 95 GLU A O 1
ATOM 771 N N . VAL A 1 96 ? -3.914 -2.037 10.684 1.00 88.00 96 VAL A N 1
ATOM 772 C CA . VAL A 1 96 ? -2.957 -1.247 9.893 1.00 88.00 96 VAL A CA 1
ATOM 773 C C . VAL A 1 96 ? -3.637 -0.058 9.203 1.00 88.00 96 VAL A C 1
ATOM 775 O O . VAL A 1 96 ? -3.169 1.073 9.313 1.00 88.00 96 VAL A O 1
ATOM 778 N N . GLY A 1 97 ? -4.773 -0.277 8.530 1.00 85.88 97 GLY A N 1
ATOM 779 C CA . GLY A 1 97 ? -5.514 0.808 7.877 1.00 85.88 97 GLY A CA 1
ATOM 780 C C . GLY A 1 97 ? -6.050 1.867 8.843 1.00 85.88 97 GLY A C 1
ATOM 781 O O . GLY A 1 97 ? -6.107 3.043 8.486 1.00 85.88 97 GLY A O 1
ATOM 782 N N . ARG A 1 98 ? -6.415 1.480 10.072 1.00 90.31 98 ARG A N 1
ATOM 783 C CA . ARG A 1 98 ? -6.842 2.424 11.114 1.00 90.31 98 ARG A CA 1
ATOM 784 C C . ARG A 1 98 ? -5.675 3.219 11.677 1.00 90.31 98 ARG A C 1
ATOM 786 O O . ARG A 1 98 ? -5.847 4.418 11.871 1.00 90.31 98 ARG A O 1
ATOM 793 N N . SER A 1 99 ? -4.518 2.594 11.893 1.00 90.19 99 SER A N 1
ATOM 794 C CA . SER A 1 99 ? -3.317 3.282 12.378 1.00 90.19 99 SER A CA 1
ATOM 795 C C . SER A 1 99 ? -2.931 4.422 11.439 1.00 90.19 99 SER A C 1
ATOM 797 O O . SER A 1 99 ? -2.835 5.566 11.875 1.00 90.19 99 SER A O 1
ATOM 799 N N . TYR A 1 100 ? -2.896 4.157 10.128 1.00 89.31 100 TYR A N 1
ATOM 800 C CA . TYR A 1 100 ? -2.666 5.199 9.119 1.00 89.31 100 TYR A CA 1
ATOM 801 C C . TYR A 1 100 ? -3.719 6.314 9.117 1.00 89.31 100 TYR A C 1
ATOM 803 O O . TYR A 1 100 ? -3.434 7.437 8.711 1.00 89.31 100 TYR A O 1
ATOM 811 N N . ALA A 1 101 ? -4.956 6.020 9.517 1.00 87.44 101 ALA A N 1
ATOM 812 C CA . ALA A 1 101 ? -6.007 7.026 9.598 1.00 87.44 101 ALA A CA 1
ATOM 813 C C . ALA A 1 101 ? -5.931 7.877 10.878 1.00 87.44 101 ALA A C 1
ATOM 815 O O . ALA A 1 101 ? -6.545 8.948 10.910 1.00 87.44 101 ALA A O 1
ATOM 816 N N . GLN A 1 102 ? -5.234 7.404 11.918 1.00 86.00 102 GLN A N 1
ATOM 817 C CA . GLN A 1 102 ? -5.133 8.033 13.239 1.00 86.00 102 GLN A CA 1
ATOM 818 C C . GLN A 1 102 ? -3.868 8.877 13.416 1.00 86.00 102 GLN A C 1
ATOM 820 O O . GLN A 1 102 ? -3.978 9.945 14.023 1.00 86.00 102 GLN A O 1
ATOM 825 N N . GLU A 1 103 ? -2.730 8.429 12.876 1.00 65.19 103 GLU A N 1
ATOM 826 C CA . GLU A 1 103 ? -1.471 9.195 12.791 1.00 65.19 103 GLU A CA 1
ATOM 827 C C . GLU A 1 103 ? -1.659 10.447 11.921 1.00 65.19 103 GLU A C 1
ATOM 829 O O . GLU A 1 103 ? -1.644 11.584 12.447 1.00 65.19 103 GLU A O 1
#

Foldseek 3Di:
DDWDFLEDDPFKTFTFDPPPNTWTWIATPVRDIFTDDPLLVVLLVLLVVLLVVLVQDSDHPRVLSHVSRVVSNVVSVDDCPDPVNVVSSPDDSNVVSVVSNVD

Secondary structure (DSSP, 8-state):
---EEEEE-SSEEEEEETTTT-EEEEEETT--EEEPPHHHHHHHHHHHHHHHHTT---STT-HHHHHHHHHHHHHHHS-TTSHHHHHHHHS-HHHHHHHHHH-